Protein AF-E2B457-F1 (afdb_monomer_lite)

Organism: Harpegnathos saltator (NCBI:txid610380)

Secondary structure (DSSP, 8-state):
-HHHHHHHHHHHHHHHH-PPPTT-SB-SHHHHHHHHT--HHHHHHHHHHHHHH--SSHHHHHHHHHHHHB-HHHHTTEESS--TTSSSEES--

InterPro domains:
  IPR032071 Domain of unknown function DUF4806 [PF16064] (30-90)

Sequence (93 aa):
MERILRSMQNNQNRRRELEKPTCLLISTEAEMLDFESANEDTYEQVVEYLEYIGGFNVKESVNLCFKEVIKDSVTTAFTWFGREEGRQRALYK

Foldseek 3Di:
DVVVVVVVVVLVVVVVVLDQQPLAADQDPVSVVVVVVDDPVSVVSLVVNLVSQAAPDPVRSVVSSCVGRYDPNCPQQEDCCFDPVNSHHHPHD

pLDDT: mean 78.25, std 10.72, range [53.5, 92.5]

Structure (mmCIF, N/CA/C/O backbone):
data_AF-E2B457-F1
#
_entry.id   AF-E2B457-F1
#
loop_
_atom_site.group_PDB
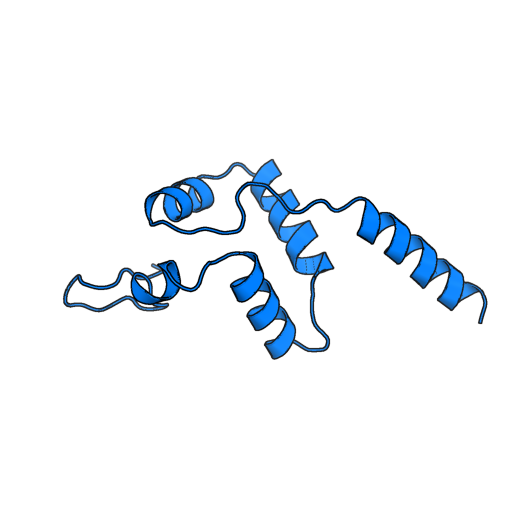_atom_site.id
_atom_site.type_symbol
_atom_site.label_atom_id
_atom_site.label_alt_id
_atom_site.label_comp_id
_atom_site.label_asym_id
_atom_site.label_entity_id
_atom_site.label_seq_id
_atom_site.pdbx_PDB_ins_code
_atom_site.Cartn_x
_atom_site.Cartn_y
_atom_site.Cartn_z
_atom_site.occupancy
_atom_site.B_iso_or_equiv
_atom_site.auth_seq_id
_atom_site.auth_comp_id
_atom_site.auth_asym_id
_atom_site.auth_atom_id
_atom_site.pdbx_PDB_model_num
ATOM 1 N N . MET A 1 1 ? 25.574 1.965 -26.912 1.00 56.94 1 MET A N 1
ATOM 2 C CA . MET A 1 1 ? 25.240 3.001 -25.908 1.00 56.94 1 MET A CA 1
ATOM 3 C C . MET A 1 1 ? 23.820 3.551 -26.097 1.00 56.94 1 MET A C 1
ATOM 5 O O . MET A 1 1 ? 23.076 3.599 -25.130 1.00 56.94 1 MET A O 1
ATOM 9 N N . GLU A 1 2 ? 23.377 3.848 -27.328 1.00 68.44 2 GLU A N 1
ATOM 10 C CA . GLU A 1 2 ? 22.032 4.405 -27.597 1.00 68.44 2 GLU A CA 1
ATOM 11 C C . GLU A 1 2 ? 20.823 3.541 -27.187 1.00 68.44 2 GLU A C 1
ATOM 13 O O . GLU A 1 2 ? 19.805 4.089 -26.775 1.00 68.44 2 GLU A O 1
ATOM 18 N N . ARG A 1 3 ? 20.894 2.201 -27.285 1.00 67.50 3 ARG A N 1
ATOM 19 C CA . ARG A 1 3 ? 19.783 1.313 -26.859 1.00 67.50 3 ARG A CA 1
ATOM 20 C C . ARG A 1 3 ? 19.556 1.342 -25.345 1.00 67.50 3 ARG A C 1
ATOM 22 O O . ARG A 1 3 ? 18.416 1.256 -24.899 1.00 67.50 3 ARG A O 1
ATOM 29 N N . ILE A 1 4 ? 20.635 1.488 -24.573 1.00 73.62 4 ILE A N 1
ATOM 30 C CA . ILE A 1 4 ? 20.582 1.579 -23.108 1.00 73.62 4 ILE A CA 1
ATOM 31 C C . ILE A 1 4 ? 19.957 2.918 -22.719 1.00 73.62 4 ILE A C 1
ATOM 33 O O . ILE A 1 4 ? 18.995 2.937 -21.961 1.00 73.62 4 ILE A O 1
ATOM 37 N N . LEU A 1 5 ? 20.418 4.014 -23.330 1.00 72.81 5 LEU A N 1
ATOM 38 C CA . LEU A 1 5 ? 19.857 5.348 -23.110 1.00 72.81 5 LEU A CA 1
ATOM 39 C C . LEU A 1 5 ? 18.364 5.410 -23.462 1.00 72.81 5 LEU A C 1
ATOM 41 O O . LEU A 1 5 ? 17.581 5.864 -22.639 1.00 72.81 5 LEU A O 1
ATOM 45 N N . ARG A 1 6 ? 17.941 4.860 -24.610 1.00 70.31 6 ARG A N 1
ATOM 46 C CA . ARG A 1 6 ? 16.514 4.783 -24.980 1.00 70.31 6 ARG A CA 1
ATOM 47 C C . ARG A 1 6 ? 15.680 3.967 -23.995 1.00 70.31 6 ARG A C 1
ATOM 49 O O . ARG A 1 6 ? 14.573 4.373 -23.667 1.00 70.31 6 ARG A O 1
ATOM 56 N N . SER A 1 7 ? 16.207 2.848 -23.497 1.00 60.56 7 SER A N 1
ATOM 57 C CA . SER A 1 7 ? 15.505 2.022 -22.502 1.00 60.56 7 SER A CA 1
ATOM 58 C C . SER A 1 7 ? 15.369 2.751 -21.162 1.00 60.56 7 SER A C 1
ATOM 60 O O . SER A 1 7 ? 14.317 2.691 -20.533 1.00 60.56 7 SER A O 1
ATOM 62 N N . MET A 1 8 ? 16.401 3.495 -20.752 1.00 60.69 8 MET A N 1
ATOM 63 C CA . MET A 1 8 ? 16.363 4.337 -19.553 1.00 60.69 8 MET A CA 1
ATOM 64 C C . MET A 1 8 ? 15.387 5.505 -19.705 1.00 60.69 8 MET A C 1
ATOM 66 O O . MET A 1 8 ? 14.670 5.802 -18.759 1.00 60.69 8 MET A O 1
ATOM 70 N N . GLN A 1 9 ? 15.312 6.122 -20.885 1.00 64.81 9 GLN A N 1
ATOM 71 C CA . GLN A 1 9 ? 14.421 7.246 -21.178 1.00 64.81 9 GLN A CA 1
ATOM 72 C C . GLN A 1 9 ? 12.948 6.809 -21.257 1.00 64.81 9 GLN A C 1
ATOM 74 O O . GLN A 1 9 ? 12.086 7.471 -20.687 1.00 64.81 9 GLN A O 1
ATOM 79 N N . ASN A 1 10 ? 12.665 5.653 -21.873 1.00 62.75 10 ASN A N 1
ATOM 80 C CA . ASN A 1 10 ? 11.326 5.051 -21.873 1.00 62.75 10 ASN A CA 1
ATOM 81 C C . 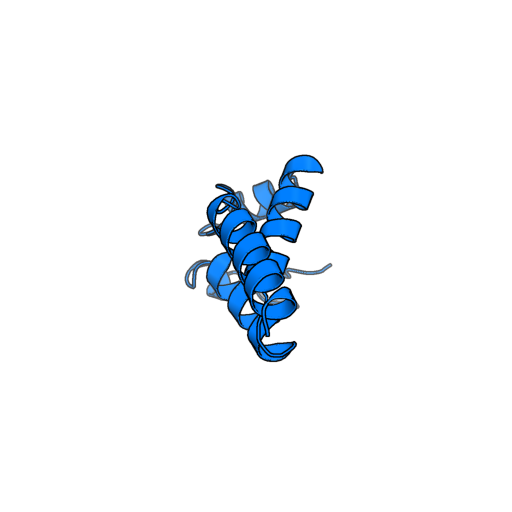ASN A 1 10 ? 10.887 4.634 -20.472 1.00 62.75 10 ASN A C 1
ATOM 83 O O . ASN A 1 10 ? 9.751 4.909 -20.093 1.00 62.75 10 ASN A O 1
ATOM 87 N N . ASN A 1 11 ? 11.781 4.011 -19.694 1.00 62.84 11 ASN A N 1
ATOM 88 C CA . ASN A 1 11 ? 11.494 3.760 -18.290 1.0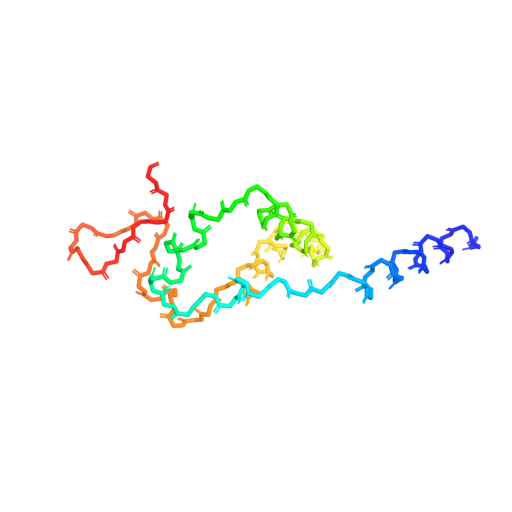0 62.84 11 ASN A CA 1
ATOM 89 C C . ASN A 1 11 ? 11.205 5.087 -17.601 1.00 62.84 11 ASN A C 1
ATOM 91 O O . ASN A 1 11 ? 10.125 5.236 -17.065 1.00 62.84 11 ASN A O 1
ATOM 95 N N . GLN A 1 12 ? 12.086 6.084 -17.690 1.00 63.19 12 GLN A N 1
ATOM 96 C CA . GLN A 1 12 ? 11.918 7.377 -17.025 1.00 63.19 12 GLN A CA 1
ATOM 97 C C . GLN A 1 12 ? 10.616 8.115 -17.387 1.00 63.19 12 GLN A C 1
ATOM 99 O O . GLN A 1 12 ? 10.082 8.809 -16.530 1.00 63.19 12 GLN A O 1
ATOM 104 N N . ASN A 1 13 ? 10.080 7.957 -18.599 1.00 60.78 13 ASN A N 1
ATOM 105 C CA . ASN A 1 13 ? 8.751 8.473 -18.938 1.00 60.78 13 ASN A CA 1
ATOM 106 C C . ASN A 1 13 ? 7.631 7.673 -18.258 1.00 60.78 13 ASN A C 1
ATOM 108 O O . ASN A 1 13 ? 6.801 8.286 -17.600 1.00 60.78 13 ASN A O 1
ATOM 112 N N . ARG A 1 14 ? 7.673 6.331 -18.279 1.00 63.22 14 ARG A N 1
ATOM 113 C CA . ARG A 1 14 ? 6.745 5.496 -17.481 1.00 63.22 14 ARG A CA 1
ATOM 114 C C . ARG A 1 14 ? 6.820 5.824 -15.984 1.00 63.22 14 ARG A C 1
ATOM 116 O O . ARG A 1 14 ? 5.807 5.893 -15.306 1.00 63.22 14 ARG A O 1
ATOM 123 N N . ARG A 1 15 ? 8.026 6.108 -15.479 1.00 61.56 15 ARG A N 1
ATOM 124 C CA . ARG A 1 15 ? 8.301 6.534 -14.094 1.00 61.56 15 ARG A CA 1
ATOM 125 C C . ARG A 1 15 ? 7.651 7.869 -13.725 1.00 61.56 15 ARG A C 1
ATOM 127 O O . ARG A 1 15 ? 7.447 8.127 -12.546 1.00 61.56 15 ARG A O 1
ATOM 134 N N . ARG A 1 16 ? 7.404 8.743 -14.708 1.00 59.97 16 ARG A N 1
ATOM 135 C CA . ARG A 1 16 ? 6.743 10.045 -14.511 1.00 59.97 16 ARG A CA 1
ATOM 136 C C . ARG A 1 16 ? 5.221 9.941 -14.537 1.00 59.97 16 ARG A C 1
ATOM 138 O O . ARG A 1 16 ? 4.573 10.844 -14.031 1.00 59.97 16 ARG A O 1
ATOM 145 N N . GLU A 1 17 ? 4.685 8.880 -15.130 1.00 65.56 17 GLU A N 1
ATOM 146 C CA . GLU A 1 17 ? 3.244 8.646 -15.272 1.00 65.56 17 GLU A CA 1
ATOM 147 C C . GLU A 1 17 ? 2.675 7.769 -14.144 1.00 65.56 17 GLU A C 1
ATOM 149 O O . GLU A 1 17 ? 1.480 7.830 -13.877 1.00 65.56 17 GLU A O 1
ATOM 154 N N . LEU A 1 18 ? 3.518 6.988 -13.454 1.00 73.62 18 LEU A N 1
ATOM 155 C CA . LEU A 1 18 ? 3.118 6.190 -12.292 1.00 73.62 18 LEU A CA 1
ATOM 156 C C . LEU A 1 18 ? 2.973 7.079 -11.052 1.00 73.62 18 LEU A C 1
ATOM 158 O O . LEU A 1 18 ? 3.917 7.288 -10.282 1.00 73.62 18 LEU A O 1
ATOM 162 N N . GLU A 1 19 ? 1.775 7.629 -10.887 1.00 81.19 19 GLU A N 1
ATOM 163 C CA . GLU A 1 19 ? 1.378 8.356 -9.687 1.00 81.19 19 GLU A CA 1
ATOM 164 C C . GLU A 1 19 ? 1.233 7.410 -8.490 1.00 81.19 19 GLU A C 1
ATOM 166 O O . GLU A 1 19 ? 0.864 6.245 -8.629 1.00 81.19 19 GLU A O 1
ATOM 171 N N . LYS A 1 20 ? 1.533 7.922 -7.291 1.00 86.19 20 LYS A N 1
ATOM 172 C CA . LYS A 1 20 ? 1.355 7.167 -6.050 1.00 86.19 20 LYS A CA 1
ATOM 173 C C . LYS A 1 20 ? -0.143 6.945 -5.804 1.00 86.19 20 LYS A C 1
ATOM 175 O O . LYS A 1 20 ? -0.852 7.944 -5.656 1.00 86.19 20 LYS A O 1
ATOM 180 N N . PRO A 1 21 ? -0.623 5.692 -5.689 1.00 88.06 21 PRO A N 1
ATOM 181 C CA . PRO A 1 21 ? -2.023 5.431 -5.380 1.00 88.06 21 PRO A CA 1
ATOM 182 C C . PRO A 1 21 ? -2.431 6.072 -4.050 1.00 88.06 21 PRO A C 1
ATOM 184 O O . PRO A 1 21 ? -1.687 6.035 -3.066 1.00 88.06 21 PRO A O 1
ATOM 187 N N . THR A 1 22 ? -3.628 6.654 -4.009 1.00 85.81 22 THR A N 1
ATOM 188 C CA . THR A 1 22 ? -4.135 7.406 -2.847 1.00 85.81 22 THR A CA 1
ATOM 189 C C . THR A 1 22 ? -4.411 6.532 -1.626 1.00 85.81 22 THR A C 1
ATOM 191 O O . THR A 1 22 ? -4.459 7.049 -0.515 1.00 85.81 22 THR A O 1
ATOM 194 N N . CYS A 1 23 ? -4.564 5.220 -1.817 1.00 84.56 23 CYS A N 1
ATOM 195 C CA . CYS A 1 23 ? -4.739 4.239 -0.746 1.00 84.56 23 CYS A CA 1
ATOM 196 C C . CYS A 1 23 ? -3.432 3.898 -0.005 1.00 84.56 23 CYS A C 1
ATOM 198 O O . CYS A 1 23 ? -3.460 3.158 0.975 1.00 84.56 23 CYS A O 1
ATOM 2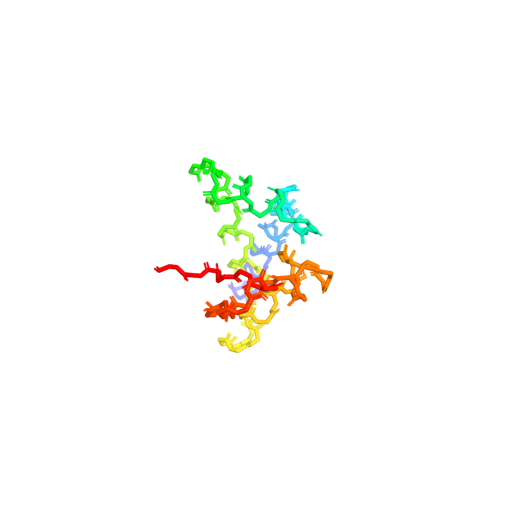00 N N . LEU A 1 24 ? -2.280 4.399 -0.468 1.00 84.56 24 LEU A N 1
ATOM 201 C CA . LEU A 1 24 ? -0.995 4.236 0.213 1.00 84.56 24 LEU A CA 1
ATOM 202 C C . LEU A 1 24 ? -0.796 5.311 1.288 1.00 84.56 24 LEU A C 1
ATOM 204 O O . LEU A 1 24 ? -1.431 6.360 1.257 1.00 84.56 24 LEU A O 1
ATOM 208 N N . LEU A 1 25 ? 0.155 5.082 2.202 1.00 84.94 25 LEU A N 1
ATOM 209 C CA . LEU A 1 25 ? 0.336 5.824 3.464 1.00 84.94 25 LEU A CA 1
ATOM 210 C C . LEU A 1 25 ? -0.711 5.481 4.529 1.00 84.94 25 LEU A C 1
ATOM 212 O O . LEU A 1 25 ? -1.171 6.355 5.273 1.00 84.94 25 LEU A O 1
ATOM 216 N N . ILE A 1 26 ? -1.015 4.191 4.643 1.00 86.25 26 ILE A N 1
ATOM 217 C CA . ILE A 1 26 ? -1.893 3.626 5.661 1.00 86.25 26 ILE A CA 1
ATOM 218 C C . ILE A 1 26 ? -1.386 4.077 7.034 1.00 86.25 26 ILE A C 1
ATOM 220 O O . ILE A 1 26 ? -0.238 3.830 7.420 1.00 86.25 26 ILE A O 1
ATOM 224 N N . SER A 1 27 ? -2.239 4.818 7.734 1.00 85.62 27 SER A N 1
ATOM 225 C CA . SER A 1 27 ? -1.951 5.519 8.987 1.00 85.62 27 SER A CA 1
ATOM 226 C C . SER A 1 27 ? -2.815 5.021 10.147 1.00 85.62 27 SER A C 1
ATOM 228 O O . SER A 1 27 ? -2.478 5.274 11.307 1.00 85.62 27 SER A O 1
ATOM 230 N N . THR A 1 28 ? -3.894 4.301 9.844 1.00 84.19 28 THR A N 1
ATOM 231 C CA . THR A 1 28 ? -4.872 3.775 10.796 1.00 84.19 28 THR A CA 1
ATOM 232 C C . THR A 1 28 ? -5.243 2.327 10.484 1.00 84.19 28 THR A C 1
ATOM 234 O O . THR A 1 28 ? -5.032 1.823 9.384 1.00 84.19 28 THR A O 1
ATOM 237 N N . GLU A 1 29 ? -5.831 1.648 11.467 1.00 80.94 29 GLU A N 1
ATOM 238 C CA . GLU A 1 29 ? -6.371 0.299 11.287 1.00 80.94 29 GLU A CA 1
ATOM 239 C C . GLU A 1 29 ? -7.546 0.254 10.297 1.00 80.94 29 GLU A C 1
ATOM 241 O O . GLU A 1 29 ? -7.645 -0.695 9.527 1.00 80.94 29 GLU A O 1
ATOM 246 N N . ALA A 1 30 ? -8.407 1.277 10.282 1.00 85.25 30 ALA A N 1
ATOM 247 C CA . ALA A 1 30 ? -9.522 1.349 9.339 1.00 85.25 30 ALA A CA 1
ATOM 248 C C . ALA A 1 30 ? -9.021 1.397 7.887 1.00 85.25 30 ALA A C 1
ATOM 250 O O . ALA A 1 30 ? -9.452 0.593 7.072 1.00 85.25 30 ALA A O 1
ATOM 251 N N . GLU A 1 31 ? -8.022 2.238 7.602 1.00 87.56 31 GLU A N 1
ATOM 252 C CA . GLU A 1 31 ? -7.398 2.317 6.272 1.00 87.56 31 GLU A CA 1
ATOM 253 C C . GLU A 1 31 ? -6.733 0.995 5.855 1.00 87.56 31 GLU A C 1
ATOM 255 O O . GLU A 1 31 ? -6.704 0.671 4.672 1.00 87.56 31 GLU A O 1
ATOM 260 N N . MET A 1 32 ? -6.212 0.212 6.809 1.00 85.81 32 MET A N 1
ATOM 261 C CA . MET A 1 32 ? -5.641 -1.107 6.518 1.00 85.81 32 MET A CA 1
ATOM 262 C C . MET A 1 32 ? -6.720 -2.108 6.082 1.00 85.81 32 MET A C 1
ATOM 264 O O . MET A 1 32 ? -6.499 -2.883 5.156 1.00 85.81 32 MET A O 1
ATOM 268 N N . LEU A 1 33 ? -7.890 -2.079 6.727 1.00 86.06 33 LEU A N 1
ATOM 269 C CA . LEU A 1 33 ? -9.036 -2.921 6.363 1.00 86.06 33 LEU A CA 1
ATOM 270 C C . LEU A 1 33 ? -9.665 -2.478 5.034 1.00 86.06 33 LEU A C 1
ATOM 272 O O . LEU A 1 33 ? -10.047 -3.314 4.213 1.00 86.06 33 LEU A O 1
ATOM 276 N N . ASP A 1 34 ? -9.734 -1.169 4.796 1.00 88.06 34 ASP A N 1
ATOM 277 C CA . ASP A 1 34 ? -10.182 -0.612 3.518 1.00 88.06 34 ASP A CA 1
ATOM 278 C C . ASP A 1 34 ? -9.230 -1.030 2.385 1.00 88.06 34 ASP A C 1
ATOM 280 O O . ASP A 1 34 ? -9.675 -1.405 1.303 1.00 88.06 34 ASP A O 1
ATOM 284 N N . PHE A 1 35 ? -7.920 -1.052 2.648 1.00 88.75 35 PHE A N 1
ATOM 285 C CA . PHE A 1 35 ? -6.921 -1.551 1.705 1.00 88.75 35 PHE A CA 1
ATOM 286 C C . PHE A 1 35 ? -7.043 -3.063 1.451 1.00 88.75 35 PHE A C 1
ATOM 288 O O . PHE A 1 35 ? -6.956 -3.498 0.307 1.00 88.75 35 PHE A O 1
ATOM 295 N N . GLU A 1 36 ? -7.284 -3.872 2.488 1.00 87.56 36 GLU A N 1
ATOM 296 C CA . GLU A 1 36 ? -7.499 -5.324 2.350 1.00 87.56 36 GLU A CA 1
ATOM 297 C C . GLU A 1 36 ? -8.746 -5.654 1.510 1.00 87.56 36 GLU A C 1
ATOM 299 O O . GLU A 1 36 ? -8.785 -6.673 0.823 1.00 87.56 36 GLU A O 1
ATOM 304 N N . SER A 1 37 ? -9.752 -4.778 1.537 1.00 89.06 37 SER A N 1
ATOM 305 C CA . SER A 1 37 ? -10.997 -4.912 0.771 1.00 89.06 37 SER A CA 1
ATOM 306 C C . SER A 1 37 ? -10.997 -4.161 -0.568 1.00 89.06 37 SER A C 1
ATOM 308 O O . SER A 1 37 ? -12.043 -4.059 -1.215 1.00 89.06 37 SER A O 1
ATOM 310 N N . ALA A 1 38 ? -9.841 -3.652 -1.003 1.00 89.75 38 ALA A N 1
ATOM 311 C CA . ALA A 1 38 ? -9.704 -2.940 -2.265 1.00 89.75 38 ALA A CA 1
ATOM 312 C C . ALA A 1 38 ? -10.057 -3.822 -3.478 1.00 89.75 38 ALA A C 1
ATOM 314 O O . ALA A 1 38 ? -9.910 -5.046 -3.462 1.00 89.75 38 ALA A O 1
ATOM 315 N N . ASN A 1 39 ? -10.530 -3.186 -4.553 1.00 92.50 39 ASN A N 1
ATOM 316 C CA . ASN A 1 39 ? -10.836 -3.886 -5.800 1.00 92.50 39 ASN A CA 1
ATOM 317 C C . ASN A 1 39 ? -9.560 -4.250 -6.582 1.00 92.50 39 ASN A C 1
ATOM 319 O O . ASN A 1 39 ? -8.470 -3.749 -6.302 1.00 92.50 39 ASN A O 1
ATOM 323 N N . GLU A 1 40 ? -9.720 -5.115 -7.583 1.00 92.38 40 GLU A N 1
ATOM 324 C CA . GLU A 1 40 ? -8.620 -5.614 -8.415 1.00 92.38 40 GLU A CA 1
ATOM 325 C C . GLU A 1 40 ? -7.862 -4.481 -9.123 1.00 92.38 40 GLU A C 1
ATOM 327 O O . GLU A 1 40 ? -6.638 -4.452 -9.066 1.00 92.38 40 GLU A O 1
ATOM 332 N N . ASP A 1 41 ? -8.565 -3.473 -9.652 1.00 90.75 41 ASP A N 1
ATOM 333 C CA . ASP A 1 41 ? -7.935 -2.306 -10.290 1.00 90.75 41 ASP A CA 1
ATOM 334 C C . ASP A 1 41 ? -6.999 -1.549 -9.328 1.00 90.75 41 ASP A C 1
ATOM 336 O O . ASP A 1 41 ? -5.896 -1.143 -9.693 1.00 90.75 41 ASP A O 1
ATOM 340 N N . THR A 1 42 ? -7.427 -1.357 -8.077 1.00 89.75 42 THR A N 1
ATOM 341 C CA . THR A 1 42 ? -6.621 -0.687 -7.043 1.00 89.75 42 THR A CA 1
ATOM 342 C C . THR A 1 42 ? -5.427 -1.549 -6.655 1.00 89.75 42 THR A C 1
ATOM 344 O O . THR A 1 42 ? -4.321 -1.037 -6.483 1.00 89.75 42 THR A O 1
ATOM 347 N N . TYR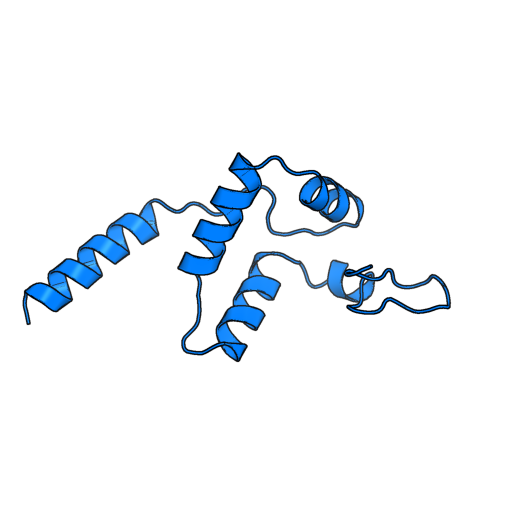 A 1 43 ? -5.639 -2.860 -6.533 1.00 90.06 43 TYR A N 1
ATOM 348 C CA . TYR A 1 43 ? -4.574 -3.811 -6.258 1.00 90.06 43 TYR A CA 1
ATOM 349 C C . TYR A 1 43 ? -3.498 -3.771 -7.351 1.00 90.06 43 TYR A C 1
ATOM 351 O O . TYR A 1 43 ? -2.320 -3.609 -7.032 1.00 90.06 43 TYR A O 1
ATOM 359 N N . GLU A 1 44 ? -3.890 -3.840 -8.626 1.00 90.38 44 GLU A N 1
ATOM 360 C CA . GLU A 1 44 ? -2.966 -3.783 -9.763 1.00 90.38 44 GLU A CA 1
ATOM 361 C C . GLU A 1 44 ? -2.179 -2.471 -9.784 1.00 90.38 44 GLU A C 1
ATOM 363 O O . GLU A 1 44 ? -0.952 -2.501 -9.858 1.00 90.38 44 GLU A O 1
ATOM 368 N N . GLN A 1 45 ? -2.845 -1.324 -9.605 1.00 89.88 45 GLN A N 1
ATOM 369 C CA . GLN A 1 45 ? -2.174 -0.018 -9.538 1.00 89.88 45 GLN A CA 1
ATOM 370 C C . GLN A 1 45 ? -1.127 0.048 -8.420 1.00 89.88 45 GLN A C 1
ATOM 372 O O . GLN A 1 45 ? -0.047 0.617 -8.594 1.00 89.88 45 GLN A O 1
ATOM 377 N N . VAL A 1 46 ? -1.428 -0.538 -7.260 1.00 90.19 46 VAL A N 1
ATOM 378 C CA . VAL A 1 46 ? -0.497 -0.592 -6.130 1.00 90.19 46 VAL A CA 1
ATOM 379 C C . VAL A 1 46 ? 0.677 -1.514 -6.427 1.00 90.19 46 VAL A C 1
ATOM 381 O O . VAL A 1 46 ? 1.815 -1.136 -6.152 1.00 90.19 46 VAL A O 1
ATOM 384 N N . VAL A 1 47 ? 0.436 -2.689 -7.008 1.00 89.50 47 VAL A N 1
ATOM 385 C CA . VAL A 1 47 ? 1.505 -3.615 -7.400 1.00 89.50 47 VAL A CA 1
ATOM 386 C C . VAL A 1 47 ? 2.422 -2.968 -8.435 1.00 89.50 47 VAL A C 1
ATOM 388 O O . VAL A 1 47 ? 3.631 -2.934 -8.216 1.00 89.50 47 VAL A O 1
ATOM 391 N N . GLU A 1 48 ? 1.872 -2.373 -9.496 1.00 89.62 48 GLU A N 1
ATOM 392 C CA . GLU A 1 48 ? 2.653 -1.678 -10.526 1.00 89.62 48 GLU A CA 1
ATOM 393 C C . GLU A 1 48 ? 3.494 -0.539 -9.937 1.00 89.62 48 GLU A C 1
ATOM 395 O O . GLU A 1 48 ? 4.669 -0.374 -10.284 1.00 89.62 48 GLU A O 1
ATOM 400 N N . TYR A 1 49 ? 2.924 0.230 -9.003 1.00 89.44 49 TYR A N 1
ATOM 401 C CA . TYR A 1 49 ? 3.642 1.293 -8.308 1.00 89.44 49 TYR A CA 1
ATOM 402 C C . TYR A 1 49 ? 4.786 0.752 -7.436 1.00 89.44 49 TYR A C 1
ATOM 404 O O . TYR A 1 49 ? 5.899 1.279 -7.476 1.00 89.44 49 TYR A O 1
ATOM 412 N N . LEU A 1 50 ? 4.553 -0.312 -6.663 1.00 88.75 50 LEU A N 1
ATOM 413 C CA . LEU A 1 50 ? 5.570 -0.902 -5.787 1.00 88.75 50 LEU A CA 1
ATOM 414 C C . LEU A 1 50 ? 6.687 -1.600 -6.572 1.00 88.75 50 LEU A C 1
ATOM 416 O O . LEU A 1 50 ? 7.859 -1.468 -6.214 1.00 88.75 50 LEU A O 1
ATOM 420 N N . GLU A 1 51 ? 6.356 -2.281 -7.670 1.00 87.06 51 GLU A N 1
ATOM 421 C CA . GLU A 1 51 ? 7.344 -2.814 -8.613 1.00 87.06 51 GLU A CA 1
ATOM 422 C C . GLU A 1 51 ? 8.190 -1.699 -9.229 1.00 87.06 51 GLU A C 1
ATOM 424 O O . GLU A 1 51 ? 9.405 -1.848 -9.395 1.00 87.06 51 GLU A O 1
ATOM 429 N N . TYR A 1 52 ? 7.561 -0.561 -9.534 1.00 85.50 52 TYR A N 1
ATOM 430 C CA . TYR A 1 52 ? 8.252 0.612 -10.043 1.00 85.50 52 TYR A CA 1
ATOM 431 C C . TYR A 1 52 ? 9.252 1.189 -9.032 1.00 85.50 52 TYR A C 1
ATOM 433 O O . TYR A 1 52 ? 10.391 1.485 -9.416 1.00 85.50 52 TYR A O 1
ATOM 441 N N . ILE A 1 53 ? 8.863 1.327 -7.761 1.00 85.62 53 ILE A N 1
ATOM 442 C CA . ILE A 1 53 ? 9.786 1.738 -6.696 1.00 85.62 53 ILE A CA 1
ATOM 443 C C . ILE A 1 53 ? 10.955 0.757 -6.610 1.00 85.62 53 ILE A C 1
ATOM 445 O O . ILE A 1 53 ? 12.118 1.177 -6.617 1.00 85.62 53 ILE A O 1
ATOM 449 N N . GLY A 1 54 ? 10.639 -0.540 -6.580 1.00 82.81 54 GLY A N 1
ATOM 450 C CA . GLY A 1 54 ? 11.609 -1.622 -6.587 1.00 82.81 54 GLY A CA 1
ATOM 451 C C . GLY A 1 54 ? 12.669 -1.471 -5.496 1.00 82.81 54 GLY A C 1
ATOM 452 O O . GLY A 1 54 ? 12.394 -1.052 -4.376 1.00 82.81 54 GLY A O 1
ATOM 453 N N . GLY A 1 55 ? 13.901 -1.829 -5.838 1.00 80.00 55 GLY A N 1
ATOM 454 C CA . GLY A 1 55 ? 15.085 -1.758 -4.989 1.00 80.00 55 GLY A CA 1
ATOM 455 C C . GLY A 1 55 ? 16.236 -2.485 -5.678 1.00 80.00 55 GLY A C 1
ATOM 456 O O . GLY A 1 55 ? 16.025 -3.265 -6.608 1.00 80.00 55 GLY A O 1
ATOM 457 N N . PHE A 1 56 ? 17.478 -2.243 -5.265 1.00 77.31 56 PHE A N 1
ATOM 458 C CA . PHE A 1 56 ? 18.634 -2.867 -5.916 1.00 77.31 56 PHE A CA 1
ATOM 459 C C . PHE A 1 56 ? 18.745 -4.363 -5.586 1.00 77.31 56 PHE A C 1
ATOM 461 O O . PHE A 1 56 ? 19.369 -5.141 -6.306 1.00 77.31 56 PHE A O 1
ATOM 468 N N . ASN A 1 57 ? 18.142 -4.772 -4.472 1.00 88.25 57 ASN A N 1
ATOM 469 C CA . ASN A 1 57 ? 18.026 -6.155 -4.036 1.00 88.25 57 ASN A CA 1
ATOM 470 C C . ASN A 1 57 ? 16.685 -6.379 -3.318 1.00 88.25 57 ASN A C 1
ATOM 472 O O . ASN A 1 57 ? 15.967 -5.430 -2.998 1.00 88.25 57 ASN A O 1
ATOM 476 N N . VAL A 1 58 ? 16.370 -7.643 -3.023 1.00 85.88 58 VAL A N 1
ATOM 477 C CA . VAL A 1 58 ? 15.112 -8.038 -2.362 1.00 85.88 58 VAL A CA 1
ATOM 478 C C . VAL A 1 58 ? 14.928 -7.333 -1.016 1.00 85.88 58 VAL A C 1
ATOM 480 O O . VAL A 1 58 ? 13.850 -6.819 -0.737 1.00 85.88 58 VAL A O 1
ATOM 483 N N . LYS A 1 59 ? 15.980 -7.252 -0.191 1.00 84.62 59 LYS A N 1
ATOM 484 C CA . LYS A 1 59 ? 15.912 -6.616 1.135 1.00 84.62 59 LYS A CA 1
ATOM 485 C C . LYS A 1 59 ? 15.557 -5.134 1.029 1.00 84.62 59 LYS A C 1
ATOM 487 O O . LYS A 1 59 ? 14.740 -4.640 1.801 1.00 84.62 59 LYS A O 1
ATOM 492 N N . GLU A 1 60 ? 16.191 -4.425 0.104 1.00 84.88 60 GLU A N 1
ATOM 493 C CA . GLU A 1 60 ? 15.917 -3.013 -0.138 1.00 84.88 60 GLU A CA 1
ATOM 494 C C . GLU A 1 60 ? 14.513 -2.810 -0.703 1.00 84.88 60 GLU A C 1
ATOM 496 O O . GLU A 1 60 ? 13.799 -1.944 -0.210 1.00 84.88 60 GLU A O 1
ATOM 501 N N . SER A 1 61 ? 14.098 -3.657 -1.648 1.00 87.00 61 SER A N 1
ATOM 502 C CA . SER A 1 61 ? 12.773 -3.576 -2.271 1.00 87.00 61 SER A CA 1
ATOM 503 C C . SER A 1 61 ? 11.663 -3.722 -1.239 1.00 87.00 61 SER A C 1
ATOM 505 O O . SER A 1 61 ? 10.786 -2.874 -1.138 1.00 87.00 61 SER A O 1
ATOM 507 N N . VAL A 1 62 ? 11.760 -4.743 -0.383 1.00 86.50 62 VAL A N 1
ATOM 508 C CA . VAL A 1 62 ? 10.802 -4.953 0.709 1.00 86.50 62 VAL A CA 1
ATOM 509 C C . VAL A 1 62 ? 10.766 -3.742 1.644 1.00 86.50 62 VAL A C 1
ATOM 511 O O . VAL A 1 62 ? 9.692 -3.247 1.972 1.00 86.50 62 VAL A O 1
ATOM 514 N N . ASN A 1 63 ? 11.928 -3.228 2.054 1.00 86.25 63 ASN A N 1
ATOM 515 C CA . ASN A 1 63 ? 12.005 -2.076 2.953 1.00 86.25 63 ASN A CA 1
ATOM 516 C C . ASN A 1 63 ? 11.389 -0.806 2.340 1.00 86.25 63 ASN A C 1
ATOM 518 O O . ASN A 1 63 ? 10.708 -0.059 3.038 1.00 86.25 63 ASN A O 1
ATOM 522 N N . LEU A 1 64 ? 11.624 -0.560 1.050 1.00 87.56 64 LEU A N 1
ATOM 523 C CA . LEU A 1 64 ? 11.046 0.576 0.336 1.00 87.56 64 LEU A CA 1
ATOM 524 C C . LEU A 1 64 ? 9.527 0.445 0.227 1.00 87.56 64 LEU A C 1
ATOM 526 O O . LEU A 1 64 ? 8.830 1.397 0.568 1.00 87.56 64 LEU A O 1
ATOM 530 N N . CYS A 1 65 ? 9.011 -0.737 -0.121 1.00 88.75 65 CYS A N 1
ATOM 531 C CA . CYS A 1 65 ? 7.571 -0.983 -0.135 1.00 88.75 65 CYS A CA 1
ATOM 532 C C . CYS A 1 65 ? 6.935 -0.671 1.224 1.00 88.75 65 CYS A C 1
ATOM 534 O O . CYS A 1 65 ? 5.965 0.077 1.294 1.00 88.75 65 CYS A O 1
ATOM 536 N N . PHE A 1 66 ? 7.509 -1.170 2.322 1.00 85.94 66 PHE A N 1
ATOM 537 C CA . PHE A 1 66 ? 6.961 -0.906 3.655 1.00 85.94 66 PHE A CA 1
ATOM 538 C C . PHE A 1 66 ? 6.941 0.582 4.008 1.00 85.94 66 PHE A C 1
ATOM 540 O O . PHE A 1 66 ? 5.925 1.066 4.500 1.00 85.94 66 PHE A O 1
ATOM 547 N N . LYS A 1 67 ? 8.024 1.315 3.721 1.00 85.50 67 LYS A N 1
ATOM 548 C CA . LYS A 1 67 ? 8.105 2.762 3.982 1.00 85.50 67 LYS A CA 1
ATOM 549 C C . LYS A 1 67 ? 7.105 3.580 3.172 1.00 85.50 67 LYS A C 1
ATOM 551 O O . LYS A 1 67 ? 6.670 4.637 3.616 1.00 85.50 67 LYS A O 1
ATOM 556 N N . GLU A 1 68 ? 6.784 3.120 1.972 1.00 87.50 68 GLU A N 1
ATOM 557 C CA . GLU A 1 68 ? 5.910 3.841 1.051 1.00 87.50 68 GLU A CA 1
ATOM 558 C C . GLU A 1 68 ? 4.431 3.554 1.306 1.00 87.50 68 GLU A C 1
ATOM 560 O O . GLU A 1 68 ? 3.591 4.432 1.089 1.00 87.50 68 GLU A O 1
ATOM 565 N N . VAL A 1 69 ? 4.120 2.352 1.796 1.00 88.62 69 VAL A N 1
ATOM 566 C CA . VAL A 1 69 ? 2.752 1.883 2.039 1.00 88.62 69 VAL A CA 1
ATOM 567 C C . VAL A 1 69 ? 2.274 2.228 3.448 1.00 88.62 69 VAL A C 1
ATOM 569 O O . VAL A 1 69 ? 1.132 2.652 3.594 1.00 88.62 69 VAL A O 1
ATOM 572 N N . ILE A 1 70 ? 3.116 2.077 4.476 1.00 85.38 70 ILE A N 1
ATOM 573 C CA . ILE A 1 70 ? 2.693 2.103 5.885 1.00 85.38 70 ILE A CA 1
ATOM 574 C C . ILE A 1 70 ? 3.441 3.200 6.648 1.00 85.38 70 ILE A C 1
ATOM 576 O O . ILE A 1 70 ? 4.667 3.278 6.597 1.00 85.38 70 ILE A O 1
ATOM 580 N N . LYS A 1 71 ? 2.719 4.030 7.413 1.00 84.00 71 LYS A N 1
ATOM 581 C CA . LYS A 1 71 ? 3.358 4.972 8.346 1.00 84.00 71 LYS A CA 1
ATOM 582 C C . LYS A 1 71 ? 3.838 4.272 9.613 1.00 84.00 71 LYS A C 1
ATOM 584 O O . LYS A 1 71 ? 3.188 3.363 10.128 1.00 84.00 71 LYS A O 1
ATOM 589 N N . ASP A 1 72 ? 4.902 4.809 10.205 1.00 77.75 72 ASP A N 1
ATOM 590 C CA . ASP A 1 72 ? 5.468 4.335 11.476 1.00 77.75 72 ASP A CA 1
ATOM 591 C C . ASP A 1 72 ? 4.445 4.271 12.627 1.00 77.75 72 ASP A C 1
ATOM 593 O O . ASP A 1 72 ? 4.602 3.488 13.559 1.00 77.75 72 ASP A O 1
ATOM 597 N N . SER A 1 73 ? 3.363 5.055 12.573 1.00 74.19 73 SER A N 1
ATOM 598 C CA . SER A 1 73 ? 2.286 4.983 13.566 1.00 74.19 73 SER A CA 1
ATOM 599 C C . SER A 1 73 ? 1.583 3.620 13.579 1.00 74.19 73 SER A C 1
ATOM 601 O O . SER A 1 73 ? 1.234 3.124 14.649 1.00 74.19 73 SER A O 1
ATOM 603 N N . VAL A 1 74 ? 1.418 2.985 12.415 1.00 71.88 74 VAL A N 1
ATOM 604 C CA . VAL A 1 74 ? 0.684 1.717 12.243 1.00 71.88 74 VAL A CA 1
ATOM 605 C C . VAL A 1 74 ? 1.552 0.512 12.576 1.00 71.88 74 VAL A C 1
ATOM 607 O O . VAL A 1 74 ? 1.053 -0.487 13.091 1.00 71.88 74 VAL A O 1
ATOM 610 N N . THR A 1 75 ? 2.867 0.610 12.377 1.00 69.88 75 THR A N 1
ATOM 611 C CA . THR A 1 75 ? 3.802 -0.487 12.681 1.00 69.88 75 THR A CA 1
ATOM 612 C C . THR A 1 75 ? 3.864 -0.821 14.176 1.00 69.88 75 THR A C 1
ATOM 614 O O . THR A 1 75 ? 4.316 -1.900 14.553 1.00 69.88 75 THR A O 1
ATOM 617 N N . THR A 1 76 ? 3.362 0.065 15.045 1.00 71.81 76 THR A N 1
ATOM 618 C CA . THR A 1 76 ? 3.214 -0.206 16.484 1.00 71.81 76 THR A CA 1
ATOM 619 C C . THR A 1 76 ? 1.941 -0.987 16.835 1.00 71.81 76 THR A C 1
ATOM 621 O O . THR A 1 76 ? 1.916 -1.665 17.864 1.00 71.81 76 THR A O 1
ATOM 624 N N . ALA A 1 77 ? 0.911 -0.936 15.984 1.00 69.56 77 ALA A N 1
ATOM 625 C CA . ALA A 1 77 ? -0.385 -1.593 16.182 1.00 69.56 77 ALA A CA 1
ATOM 626 C C . ALA A 1 77 ? -0.470 -2.982 15.519 1.00 69.56 77 ALA A C 1
ATOM 628 O O . ALA A 1 77 ? -1.270 -3.822 15.933 1.00 69.56 77 ALA A O 1
ATOM 629 N N . PHE A 1 78 ? 0.382 -3.248 14.528 1.00 67.94 78 PHE A N 1
ATOM 630 C CA . PHE A 1 78 ? 0.383 -4.491 13.762 1.00 67.94 78 PHE A CA 1
ATOM 631 C C . PHE A 1 78 ? 1.744 -5.178 13.809 1.00 67.94 78 PHE A C 1
ATOM 633 O O . PHE A 1 78 ? 2.789 -4.536 13.726 1.00 67.94 78 PHE A O 1
ATOM 640 N N . THR A 1 79 ? 1.740 -6.505 13.903 1.00 72.88 79 THR A N 1
ATOM 641 C CA . THR A 1 79 ? 2.945 -7.325 13.734 1.00 72.88 79 THR A CA 1
ATOM 642 C C . THR A 1 79 ? 2.664 -8.456 12.754 1.00 72.88 79 THR A C 1
ATOM 644 O O . THR A 1 79 ? 1.514 -8.812 12.510 1.00 72.88 79 THR A O 1
ATOM 647 N N . TRP A 1 80 ? 3.716 -9.051 12.187 1.00 70.88 80 TRP A N 1
ATOM 648 C CA . TRP A 1 80 ? 3.560 -10.136 11.211 1.00 70.88 80 TRP A CA 1
ATOM 649 C C . TRP A 1 80 ? 2.752 -11.323 11.765 1.00 70.88 80 TRP A C 1
ATOM 651 O O . TRP A 1 80 ? 1.903 -11.868 11.072 1.00 70.88 80 TRP A O 1
ATOM 661 N N . PHE A 1 81 ? 2.969 -11.668 13.038 1.00 73.19 81 PHE A N 1
ATOM 662 C CA . PHE A 1 81 ? 2.338 -12.812 13.710 1.00 73.19 81 PHE A CA 1
ATOM 663 C C . PHE A 1 81 ? 1.236 -12.423 14.709 1.00 73.19 81 PHE A C 1
ATOM 665 O O . PHE A 1 81 ? 0.622 -13.293 15.319 1.00 73.19 81 PHE A O 1
ATOM 672 N N . GLY A 1 82 ? 0.997 -11.127 14.920 1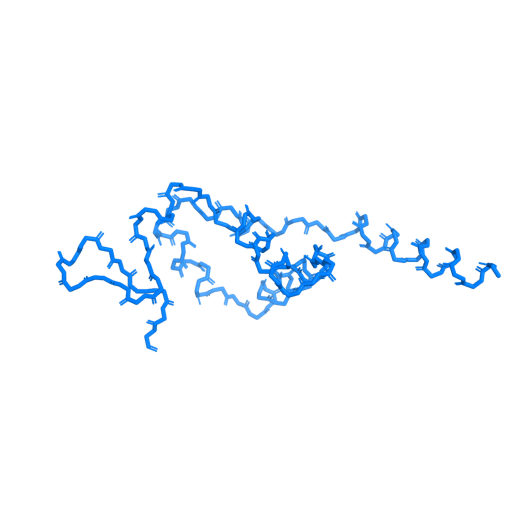.00 71.50 82 GLY A N 1
ATOM 673 C CA . GLY A 1 82 ? 0.191 -10.646 16.043 1.00 71.50 82 GLY A CA 1
ATOM 674 C C . GLY A 1 82 ? 0.851 -10.928 17.399 1.00 71.50 82 GLY A C 1
ATOM 675 O O . GLY A 1 82 ? 1.976 -11.428 17.487 1.00 71.50 82 GLY A O 1
ATOM 676 N N . ARG A 1 83 ? 0.165 -10.571 18.486 1.00 74.00 83 ARG A N 1
ATOM 677 C CA . ARG A 1 83 ? 0.483 -11.038 19.845 1.00 74.00 83 ARG A CA 1
ATOM 678 C C . ARG A 1 83 ? -0.791 -11.517 20.533 1.00 74.00 83 ARG A C 1
ATOM 680 O O . ARG A 1 83 ? -1.820 -10.855 20.431 1.00 74.00 83 ARG A O 1
ATOM 687 N N . GLU A 1 84 ? -0.696 -12.615 21.283 1.00 60.03 84 GLU A N 1
ATOM 688 C CA . GLU A 1 84 ? -1.829 -13.224 22.004 1.00 60.03 84 GLU A CA 1
ATOM 689 C C . GLU A 1 84 ? -2.516 -12.272 22.995 1.00 60.03 84 GLU A C 1
ATOM 691 O O . GLU A 1 84 ? -3.718 -12.374 23.213 1.00 60.03 84 GLU A O 1
ATOM 696 N N . GLU A 1 85 ? -1.800 -11.289 23.549 1.00 66.38 85 GLU A N 1
ATOM 697 C CA . GLU A 1 85 ? -2.349 -10.346 24.538 1.00 66.38 85 GLU A CA 1
ATOM 698 C C . GLU A 1 85 ? -3.268 -9.255 23.942 1.00 66.38 85 GLU A C 1
ATOM 700 O O . GLU A 1 85 ? -3.584 -8.272 24.612 1.00 66.38 85 GLU A O 1
ATOM 705 N N . GLY A 1 86 ? -3.679 -9.373 22.675 1.00 59.59 86 GLY A N 1
ATOM 706 C CA . GLY A 1 86 ? -4.702 -8.514 22.061 1.00 59.59 86 GLY A CA 1
ATOM 707 C C . GLY A 1 86 ? -4.280 -7.065 21.793 1.00 59.59 86 GLY A C 1
ATOM 708 O O . GLY A 1 86 ? -5.075 -6.281 21.283 1.00 59.59 86 GLY A O 1
ATOM 709 N N . ARG A 1 87 ? -3.030 -6.695 22.101 1.00 63.84 87 ARG A N 1
ATOM 710 C CA . ARG A 1 87 ? -2.493 -5.347 21.845 1.00 63.84 87 ARG A CA 1
ATOM 711 C C . ARG A 1 87 ? -2.047 -5.121 20.403 1.00 63.84 87 ARG A C 1
ATOM 713 O O . ARG A 1 87 ? -1.915 -3.970 20.007 1.00 63.84 87 ARG A O 1
ATOM 720 N N . GLN A 1 88 ? -1.759 -6.185 19.652 1.00 69.19 88 GLN A N 1
ATOM 721 C CA . GLN A 1 88 ? -1.232 -6.095 18.289 1.00 69.19 88 GLN A CA 1
ATOM 722 C C . GLN A 1 88 ? -1.838 -7.187 17.407 1.00 69.19 88 GLN A C 1
ATOM 724 O O . GLN A 1 88 ? -1.767 -8.369 17.754 1.00 69.19 88 GLN A O 1
ATOM 729 N N . ARG A 1 89 ? -2.427 -6.798 16.272 1.00 70.62 89 ARG A N 1
ATOM 730 C CA . ARG A 1 89 ? -3.061 -7.731 15.328 1.00 70.62 89 ARG A CA 1
ATOM 731 C C . ARG A 1 89 ? -2.043 -8.323 14.353 1.00 70.62 89 ARG A C 1
ATOM 733 O O . ARG A 1 89 ? -1.038 -7.684 14.036 1.00 70.62 89 ARG A O 1
ATOM 740 N N . ALA A 1 90 ? -2.311 -9.549 13.904 1.00 72.75 90 ALA A N 1
ATOM 741 C CA . ALA A 1 90 ? -1.524 -10.219 12.876 1.00 72.75 90 ALA A CA 1
ATOM 742 C C . ALA A 1 90 ? -1.871 -9.664 11.490 1.00 72.75 90 ALA A C 1
ATOM 744 O O . ALA A 1 90 ? -3.049 -9.508 11.176 1.00 72.75 90 ALA A O 1
ATOM 745 N N . LEU A 1 91 ? -0.849 -9.384 10.679 1.00 68.75 91 LEU A N 1
ATOM 746 C CA . LEU A 1 91 ? -1.013 -8.983 9.274 1.00 68.75 91 LEU A CA 1
ATOM 747 C C . LEU A 1 91 ? -1.303 -10.167 8.344 1.00 68.75 91 LEU A C 1
ATOM 749 O O . LEU A 1 91 ? -1.804 -9.975 7.244 1.00 68.75 91 LEU A O 1
ATOM 753 N N . TYR A 1 92 ? -0.977 -11.381 8.779 1.00 59.69 92 TYR A N 1
ATOM 754 C CA . TYR A 1 92 ? -1.210 -12.613 8.040 1.00 59.69 92 TYR A CA 1
ATOM 755 C C . TYR A 1 92 ? -2.011 -13.573 8.930 1.00 59.69 92 TYR A C 1
ATOM 757 O O . TYR A 1 92 ? -1.698 -13.701 10.116 1.00 59.69 92 TYR A O 1
ATOM 765 N N . LYS A 1 93 ? -3.049 -14.209 8.379 1.00 53.50 93 LYS A N 1
ATOM 766 C CA . LYS A 1 93 ? -3.812 -15.281 9.036 1.00 53.50 93 LYS A CA 1
ATOM 767 C C . LYS A 1 93 ? -3.433 -16.630 8.450 1.00 53.50 93 LYS A C 1
ATOM 769 O O . LYS A 1 93 ? -3.338 -16.708 7.207 1.00 53.50 93 LYS A O 1
#

Radius of gyration: 16.45 Å; chains: 1; bounding box: 36×25×52 Å